Protein AF-A0A7K9SMB0-F1 (afdb_monomer_lite)

Secondary structure (DSSP, 8-state):
------------------------S------SS-TTTTS-HHHHHHHHHHHS-EEHHHHHHHHHHTT--GGGHHHHHHHHHHHEEEETTTTEEEE-GGGGGG--TT-TT--HHHHHHHHHHHHHHHHHHHHTTS----------------

Sequence (150 aa):
VKRAPETILDFVPIRKKATPMNLERMTRKPKEQNTVYGRSYRDRVIHLLALRSYKKPELLARLYKDGIPEKDKNTLGTILQQVAKLNPKDNSYLLKDCLYKEIQKDWPGYSEVDKQSLELILSRKLESSQNATSSSNAQPPVTLNKGAPS

InterPro domains:
  IPR019464 RNA polymerase II elongation factor ELL, N-terminal [PF10390] (2-126)
  IPR031176 ELL/occludin family [PTHR23288] (6-140)
  IPR036390 Winged helix DNA-binding domain superfamily [SSF46785] (36-126)
  IPR042065 E3 ubiquitin-protein ligase ELL-like [G3DSA:1.10.10.2670] (30-132)

Radius of gyration: 32.6 Å; chains: 1; bounding box: 33×91×118 Å

pLDDT: mean 74.24, std 20.51, range [37.94, 96.25]

Foldseek 3Di:
DDDDDDDDDDDDDDDDDDDDDDPVDDPPPVPPDQPVVPDDPLLNLLQVLLLHWDALVRSVVVVVVSVDDPVCSVVVVVSLVVAFDQDPVPRTTHGDLVCLVVDDLVPPPDDPVSSVSSVVSSVVSVVVVVCPVPDDDPDPDPPDDDDDDD

Structure (mmCIF, N/CA/C/O backbone):
data_AF-A0A7K9SMB0-F1
#
_entry.id   AF-A0A7K9SMB0-F1
#
loop_
_atom_site.group_PDB
_atom_site.id
_atom_site.type_symbol
_atom_site.label_atom_id
_atom_site.label_alt_id
_atom_site.label_comp_id
_atom_site.label_asym_id
_atom_site.label_entity_id
_atom_site.label_seq_id
_atom_site.pdbx_PDB_ins_code
_atom_site.Cartn_x
_atom_site.Cartn_y
_atom_site.Cartn_z
_atom_site.occupancy
_atom_site.B_iso_or_equiv
_atom_site.auth_seq_id
_atom_site.auth_comp_id
_atom_site.auth_asym_id
_atom_site.auth_atom_id
_atom_site.pdbx_PDB_model_num
ATOM 1 N N . VAL A 1 1 ? -10.966 -64.526 -51.486 1.00 45.25 1 VAL A N 1
ATOM 2 C CA . VAL A 1 1 ? -10.778 -65.738 -50.651 1.00 45.25 1 VAL A CA 1
ATOM 3 C C . VAL A 1 1 ? -9.301 -66.102 -50.620 1.00 45.25 1 VAL A C 1
ATOM 5 O O . VAL A 1 1 ? -8.851 -66.683 -51.593 1.00 45.25 1 VAL A O 1
ATOM 8 N N . LYS A 1 2 ? -8.559 -65.744 -49.560 1.00 46.28 2 LYS A N 1
ATOM 9 C CA . LYS A 1 2 ? -7.320 -66.416 -49.112 1.00 46.28 2 LYS A CA 1
ATOM 10 C C . LYS A 1 2 ? -7.163 -66.173 -47.602 1.00 46.28 2 LYS A C 1
ATOM 12 O O . LYS A 1 2 ? -7.240 -65.030 -47.165 1.00 46.28 2 LYS A O 1
ATOM 17 N N . ARG A 1 3 ? -7.065 -67.265 -46.836 1.00 44.00 3 ARG A N 1
ATOM 18 C CA . ARG A 1 3 ? -6.843 -67.331 -45.379 1.00 44.00 3 ARG A CA 1
ATOM 19 C C . ARG A 1 3 ? -5.334 -67.424 -45.072 1.00 44.00 3 ARG A C 1
ATOM 21 O O . ARG A 1 3 ? -4.565 -67.759 -45.968 1.00 44.00 3 ARG A O 1
ATOM 28 N N . ALA A 1 4 ? -4.991 -67.089 -43.823 1.00 53.62 4 ALA A N 1
ATOM 29 C CA . ALA A 1 4 ? -3.670 -66.949 -43.183 1.00 53.62 4 ALA A CA 1
ATOM 30 C C . ALA A 1 4 ? -2.865 -68.265 -43.009 1.00 53.62 4 ALA A C 1
ATOM 32 O O . ALA A 1 4 ? -3.312 -69.305 -43.495 1.00 53.62 4 ALA A O 1
ATOM 33 N N . PRO A 1 5 ? -1.670 -68.212 -42.375 1.00 53.12 5 PRO A N 1
ATOM 34 C CA . PRO A 1 5 ? -1.547 -68.525 -40.928 1.00 53.12 5 PRO A CA 1
ATOM 35 C C . PRO A 1 5 ? -0.659 -67.511 -40.159 1.00 53.12 5 PRO A C 1
ATOM 37 O O . PRO A 1 5 ? 0.285 -66.961 -40.713 1.00 53.12 5 PRO A O 1
ATOM 40 N N . GLU A 1 6 ? -1.058 -67.025 -38.979 1.00 44.78 6 GLU A N 1
ATOM 41 C CA . GLU A 1 6 ? -0.858 -67.589 -37.621 1.00 44.78 6 GLU A CA 1
ATOM 42 C C . GLU A 1 6 ? 0.576 -67.505 -37.074 1.00 44.78 6 GLU A C 1
ATOM 44 O O . GLU A 1 6 ? 1.423 -68.331 -37.388 1.00 44.78 6 GLU A O 1
ATOM 49 N N . THR A 1 7 ? 0.780 -66.577 -36.134 1.00 37.94 7 THR A N 1
ATOM 50 C CA . THR A 1 7 ? 1.610 -66.780 -34.936 1.00 37.94 7 THR A CA 1
ATOM 51 C C . THR A 1 7 ? 0.998 -65.972 -33.787 1.00 37.94 7 THR A C 1
ATOM 53 O O . THR A 1 7 ? 1.250 -64.781 -33.623 1.00 37.94 7 THR A O 1
ATOM 56 N N . ILE A 1 8 ? 0.127 -66.616 -33.008 1.00 53.59 8 ILE A N 1
ATOM 57 C CA . ILE A 1 8 ? -0.409 -66.088 -31.747 1.00 53.59 8 ILE A CA 1
ATOM 58 C C . ILE A 1 8 ? 0.232 -66.920 -30.643 1.00 53.59 8 ILE A C 1
ATOM 60 O O . ILE A 1 8 ? -0.021 -68.119 -30.552 1.00 53.59 8 ILE A O 1
ATOM 64 N N . LEU A 1 9 ? 1.083 -66.296 -29.829 1.00 39.59 9 LEU A N 1
ATOM 65 C CA . LEU A 1 9 ? 1.517 -66.888 -28.572 1.00 39.59 9 LEU A CA 1
ATOM 66 C C . LEU A 1 9 ? 0.528 -66.450 -27.486 1.00 39.59 9 LEU A C 1
ATOM 68 O O . LEU A 1 9 ? 0.437 -65.273 -27.139 1.00 39.59 9 LEU A O 1
ATOM 72 N N . ASP A 1 10 ? -0.242 -67.428 -27.030 1.00 50.84 10 ASP A N 1
ATOM 73 C CA . ASP A 1 10 ? -1.148 -67.406 -25.888 1.00 50.84 10 ASP A CA 1
ATOM 74 C C . ASP A 1 10 ? -0.370 -67.247 -24.574 1.00 50.84 10 ASP A C 1
ATOM 76 O O . ASP A 1 10 ? 0.665 -67.883 -24.426 1.00 50.84 10 ASP A O 1
ATOM 80 N N . PHE A 1 11 ? -0.860 -66.414 -23.649 1.00 48.12 11 PHE A N 1
ATOM 81 C CA . PHE A 1 11 ? -0.840 -66.649 -22.196 1.00 48.12 11 PHE A CA 1
ATOM 82 C C . PHE A 1 11 ? -1.701 -65.566 -21.518 1.00 48.12 11 PHE A C 1
ATOM 84 O O . PHE A 1 11 ? -1.347 -64.388 -21.484 1.00 48.12 11 PHE A O 1
ATOM 91 N N . VAL A 1 12 ? -2.835 -65.967 -20.942 1.00 50.91 12 VAL A N 1
ATOM 92 C CA . VAL A 1 12 ? -3.661 -65.155 -20.026 1.00 50.91 12 VAL A CA 1
ATOM 93 C C . VAL A 1 12 ? -3.616 -65.818 -18.645 1.00 50.91 12 VAL A C 1
ATOM 95 O O . VAL A 1 12 ? -3.645 -67.045 -18.563 1.00 50.91 12 VAL A O 1
ATOM 98 N N . PRO A 1 13 ? -3.593 -65.052 -17.537 1.00 49.75 13 PRO A N 1
ATOM 99 C CA . PRO A 1 13 ? -4.739 -65.188 -16.643 1.00 49.75 13 PRO A CA 1
ATOM 100 C C . PRO A 1 13 ? -5.233 -63.879 -16.008 1.00 49.75 13 PRO A C 1
ATOM 102 O O . PRO A 1 13 ? -4.519 -62.932 -15.698 1.00 49.75 13 PRO A O 1
ATOM 105 N N . ILE A 1 14 ? -6.539 -63.911 -15.795 1.00 50.31 14 ILE A N 1
ATOM 106 C CA . ILE A 1 14 ? -7.465 -62.935 -15.230 1.00 50.31 14 ILE A CA 1
ATOM 107 C C . ILE A 1 14 ? -7.189 -62.637 -13.732 1.00 50.31 14 ILE A C 1
ATOM 109 O O . ILE A 1 14 ? -6.760 -63.522 -12.998 1.00 50.31 14 ILE A O 1
ATOM 113 N N . ARG A 1 15 ? -7.639 -61.444 -13.277 1.00 50.09 15 ARG A N 1
ATOM 114 C CA . ARG A 1 15 ? -8.254 -61.085 -11.958 1.00 50.09 15 ARG A CA 1
ATOM 115 C C . ARG A 1 15 ? -7.481 -60.189 -10.953 1.00 50.09 15 ARG A C 1
ATOM 117 O O . ARG A 1 15 ? -6.607 -60.642 -10.232 1.00 50.09 15 ARG A O 1
ATOM 124 N N . LYS A 1 16 ? -8.063 -58.986 -10.765 1.00 50.94 16 LYS A N 1
ATOM 125 C CA . LYS A 1 16 ? -8.288 -58.196 -9.522 1.00 50.94 16 LYS A CA 1
ATOM 126 C C . LYS A 1 16 ? -7.074 -57.781 -8.665 1.00 50.94 16 LYS A C 1
ATOM 128 O O . LYS A 1 16 ? -6.488 -58.629 -8.006 1.00 50.94 16 LYS A O 1
ATOM 133 N N . LYS A 1 17 ? -6.902 -56.460 -8.463 1.00 50.47 17 LYS A N 1
ATOM 134 C CA . LYS A 1 17 ? -7.058 -55.717 -7.179 1.00 50.47 17 LYS A CA 1
ATOM 135 C C . LYS A 1 17 ? -6.713 -54.221 -7.348 1.00 50.47 17 LYS A C 1
ATOM 137 O O . LYS A 1 17 ? -6.004 -53.843 -8.269 1.00 50.47 17 LYS A O 1
ATOM 142 N N . ALA A 1 18 ? -7.308 -53.396 -6.492 1.00 44.41 18 ALA A N 1
ATOM 143 C CA . ALA A 1 18 ? -7.343 -51.936 -6.513 1.00 44.41 18 ALA A CA 1
ATOM 144 C C . ALA A 1 18 ? -6.043 -51.241 -6.042 1.00 44.41 18 ALA A C 1
ATOM 146 O O . ALA A 1 18 ? -5.449 -51.739 -5.093 1.00 44.41 18 ALA A O 1
ATOM 147 N N . THR A 1 19 ? -5.745 -50.071 -6.655 1.00 48.66 19 THR A N 1
ATOM 148 C CA . THR A 1 19 ? -4.950 -48.883 -6.192 1.00 48.66 19 THR A CA 1
ATOM 149 C C . THR A 1 19 ? -3.488 -49.160 -5.729 1.00 48.66 19 THR A C 1
ATOM 151 O O . THR A 1 19 ? -3.199 -50.282 -5.340 1.00 48.66 19 THR A O 1
ATOM 154 N N . PRO A 1 20 ? -2.525 -48.200 -5.711 1.00 48.91 20 PRO A N 1
ATOM 155 C CA . PRO A 1 20 ? -2.699 -46.751 -5.766 1.00 48.91 20 PRO A CA 1
ATOM 156 C C . PRO A 1 20 ? -1.687 -45.943 -6.608 1.00 48.91 20 PRO A C 1
ATOM 158 O O . PRO A 1 20 ? -0.655 -46.422 -7.048 1.00 48.91 20 PRO A O 1
ATOM 161 N N . MET A 1 21 ? -2.027 -44.664 -6.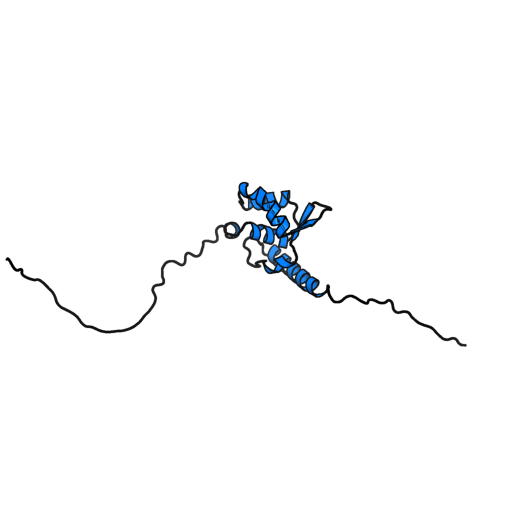782 1.00 55.81 21 MET A N 1
ATOM 162 C CA . MET A 1 21 ? -1.102 -43.528 -6.845 1.00 55.81 21 MET A CA 1
ATOM 163 C C . MET A 1 21 ? 0.101 -43.614 -7.795 1.00 55.81 21 MET A C 1
ATOM 165 O O . MET A 1 21 ? 1.181 -44.073 -7.448 1.00 55.81 21 MET A O 1
ATOM 169 N N . ASN A 1 22 ? -0.030 -42.930 -8.930 1.00 47.81 22 ASN A N 1
ATOM 170 C CA . ASN A 1 22 ? 1.086 -42.129 -9.416 1.00 47.81 22 ASN A CA 1
ATOM 171 C C . ASN A 1 22 ? 0.580 -40.719 -9.757 1.00 47.81 22 ASN A C 1
ATOM 173 O O . ASN A 1 22 ? 0.299 -40.373 -10.902 1.00 47.81 22 ASN A O 1
ATOM 177 N N . LEU A 1 23 ? 0.406 -39.919 -8.698 1.00 52.66 23 LEU A N 1
ATOM 178 C CA . LEU A 1 23 ? 0.255 -38.458 -8.758 1.00 52.66 23 LEU A CA 1
ATOM 179 C C . LEU A 1 23 ? 1.636 -37.776 -8.893 1.00 52.66 23 LEU A C 1
ATOM 181 O O . LEU A 1 23 ? 1.774 -36.570 -8.715 1.00 52.66 23 LEU A O 1
ATOM 185 N N . GLU A 1 24 ? 2.666 -38.540 -9.256 1.00 48.81 24 GLU A N 1
ATOM 186 C CA . GLU A 1 24 ? 4.063 -38.126 -9.349 1.00 48.81 24 GLU A CA 1
ATOM 187 C C . GLU A 1 24 ? 4.337 -37.355 -10.653 1.00 48.81 24 GLU A C 1
ATOM 189 O O . GLU A 1 24 ? 5.255 -37.637 -11.416 1.00 48.81 24 GLU A O 1
ATOM 194 N N . ARG A 1 25 ? 3.532 -36.329 -10.935 1.00 50.75 25 ARG A N 1
ATOM 195 C CA . ARG A 1 25 ? 3.912 -35.280 -11.885 1.00 50.75 25 ARG A CA 1
ATOM 196 C C . ARG A 1 25 ? 4.112 -33.983 -11.138 1.00 50.75 25 ARG A C 1
ATOM 198 O O . ARG A 1 25 ? 3.266 -33.099 -11.114 1.00 50.75 25 ARG A O 1
ATOM 205 N N . MET A 1 26 ? 5.326 -33.916 -10.606 1.00 52.09 26 MET A N 1
ATOM 206 C CA . MET A 1 26 ? 6.083 -32.699 -10.400 1.00 52.09 26 MET A CA 1
ATOM 207 C C . MET A 1 26 ? 5.413 -31.735 -9.424 1.00 52.09 26 MET A C 1
ATOM 209 O O . MET A 1 26 ? 4.768 -30.754 -9.797 1.00 52.09 26 MET A O 1
ATOM 213 N N . THR A 1 27 ? 5.715 -31.964 -8.150 1.00 45.75 27 THR A N 1
ATOM 214 C CA . THR A 1 27 ? 6.038 -30.909 -7.191 1.00 45.75 27 THR A CA 1
ATOM 215 C C . THR A 1 27 ? 7.046 -29.936 -7.816 1.00 45.75 27 THR A C 1
ATOM 217 O O . THR A 1 27 ? 8.221 -29.878 -7.460 1.00 45.75 27 THR A O 1
ATOM 220 N N . ARG A 1 28 ? 6.594 -29.094 -8.750 1.00 47.59 28 ARG A N 1
ATOM 221 C CA . ARG A 1 28 ? 7.233 -27.805 -8.954 1.00 47.59 28 ARG A CA 1
ATOM 222 C C . ARG A 1 28 ? 6.926 -27.049 -7.677 1.00 47.59 28 ARG A C 1
ATOM 224 O O . ARG A 1 28 ? 5.921 -26.350 -7.597 1.00 47.59 28 ARG A O 1
ATOM 231 N N . LYS A 1 29 ? 7.779 -27.222 -6.661 1.00 53.16 29 LYS A N 1
ATOM 232 C CA . LYS A 1 29 ? 8.004 -26.165 -5.683 1.00 53.16 29 LYS A CA 1
ATOM 233 C C . LYS A 1 29 ? 8.106 -24.898 -6.528 1.00 53.16 29 LYS A C 1
ATOM 235 O O . LYS A 1 29 ? 8.995 -24.865 -7.387 1.00 53.16 29 LYS A O 1
ATOM 240 N N . PRO A 1 30 ? 7.175 -23.933 -6.429 1.00 47.81 30 PRO A N 1
ATOM 241 C CA . PRO A 1 30 ? 7.368 -22.676 -7.110 1.00 47.81 30 PRO A CA 1
ATOM 242 C C . PRO A 1 30 ? 8.629 -22.129 -6.473 1.00 47.81 30 PRO A C 1
ATOM 244 O O . PRO A 1 30 ? 8.646 -21.769 -5.299 1.00 47.81 30 PRO A O 1
ATOM 247 N N . LYS A 1 31 ? 9.714 -22.235 -7.232 1.00 47.69 31 LYS A N 1
ATOM 248 C CA . LYS A 1 31 ? 10.993 -21.608 -6.985 1.00 47.69 31 LYS A CA 1
ATOM 249 C C . LYS A 1 31 ? 10.680 -20.234 -6.407 1.00 47.69 31 LYS A C 1
ATOM 251 O O . LYS A 1 31 ? 9.908 -19.505 -7.029 1.00 47.69 31 LYS A O 1
ATOM 256 N N . GLU A 1 32 ? 11.180 -19.956 -5.205 1.00 52.25 32 GLU A N 1
ATOM 257 C CA . GLU A 1 32 ? 11.011 -18.713 -4.443 1.00 52.25 32 GLU A CA 1
ATOM 258 C C . GLU A 1 32 ? 11.591 -17.517 -5.202 1.00 52.25 32 GLU A C 1
ATOM 260 O O . GLU A 1 32 ? 12.599 -16.917 -4.849 1.00 52.25 32 GLU A O 1
ATOM 265 N N . GLN A 1 33 ? 11.003 -17.217 -6.344 1.00 48.12 33 GLN A N 1
ATOM 266 C CA . GLN A 1 33 ? 11.476 -16.239 -7.288 1.00 48.12 33 GLN A CA 1
ATOM 267 C C . GLN A 1 33 ? 10.237 -15.454 -7.663 1.00 48.12 33 GLN A C 1
ATOM 269 O O . GLN A 1 33 ? 9.480 -15.801 -8.566 1.00 48.12 33 GLN A O 1
ATOM 274 N N . ASN A 1 34 ? 10.044 -14.388 -6.886 1.00 52.16 34 ASN A N 1
ATOM 275 C CA . ASN A 1 34 ? 9.076 -13.325 -7.101 1.00 52.16 34 ASN A CA 1
ATOM 276 C C . ASN A 1 34 ? 7.634 -13.568 -6.626 1.00 52.16 34 ASN A C 1
ATOM 278 O O . ASN A 1 34 ? 6.658 -13.227 -7.292 1.00 52.16 34 ASN A O 1
ATOM 282 N N . THR A 1 35 ? 7.483 -14.089 -5.413 1.00 65.69 35 THR A N 1
ATOM 283 C CA . THR A 1 35 ? 6.180 -14.324 -4.767 1.00 65.69 35 THR A CA 1
ATOM 284 C C . THR A 1 35 ? 5.357 -13.046 -4.559 1.00 65.69 35 THR A C 1
ATOM 286 O O . THR A 1 35 ? 4.135 -13.125 -4.608 1.00 65.69 35 THR A O 1
ATOM 289 N N . VAL A 1 36 ? 5.979 -11.864 -4.422 1.00 71.38 36 VAL A N 1
ATOM 290 C CA . VAL A 1 36 ? 5.262 -10.570 -4.408 1.00 71.38 36 VAL A CA 1
ATOM 291 C C . VAL A 1 36 ? 4.646 -10.276 -5.780 1.00 71.38 36 VAL A C 1
ATOM 293 O O . VAL A 1 36 ? 3.522 -9.788 -5.861 1.00 71.38 36 VAL A O 1
ATOM 296 N N . TYR A 1 37 ? 5.336 -10.620 -6.873 1.00 71.56 37 TYR A N 1
ATOM 297 C CA . TYR A 1 37 ? 4.917 -10.265 -8.229 1.00 71.56 37 TYR A CA 1
ATOM 298 C C . TYR A 1 37 ? 3.715 -11.066 -8.739 1.00 71.56 37 TYR A C 1
ATOM 300 O O . TYR A 1 37 ? 2.984 -10.605 -9.613 1.00 71.56 37 TYR A O 1
ATOM 308 N N . GLY A 1 38 ? 3.476 -12.240 -8.157 1.00 75.88 38 GLY A N 1
ATOM 309 C CA . GLY A 1 38 ? 2.261 -13.020 -8.389 1.00 75.88 38 GLY A CA 1
ATOM 310 C C . GLY A 1 38 ? 1.038 -12.516 -7.613 1.00 75.88 38 GLY A C 1
ATOM 311 O O . GLY A 1 38 ? -0.058 -13.032 -7.810 1.00 75.88 38 GLY A O 1
ATOM 312 N N . ARG A 1 39 ? 1.196 -11.535 -6.711 1.00 85.38 39 ARG A N 1
ATOM 313 C CA . ARG A 1 39 ? 0.092 -10.996 -5.903 1.00 85.38 39 ARG A CA 1
ATOM 314 C C . ARG A 1 39 ? -0.620 -9.866 -6.629 1.00 85.38 39 ARG A C 1
ATOM 316 O O . ARG A 1 39 ? 0.017 -9.098 -7.363 1.00 85.38 39 ARG A O 1
ATOM 323 N N . SER A 1 40 ? -1.927 -9.757 -6.380 1.00 89.06 40 SER A N 1
ATOM 324 C CA . SER A 1 40 ? -2.774 -8.724 -6.972 1.00 89.06 40 SER A CA 1
ATOM 325 C C . SER A 1 40 ? -2.263 -7.331 -6.605 1.00 89.06 40 SER A C 1
ATOM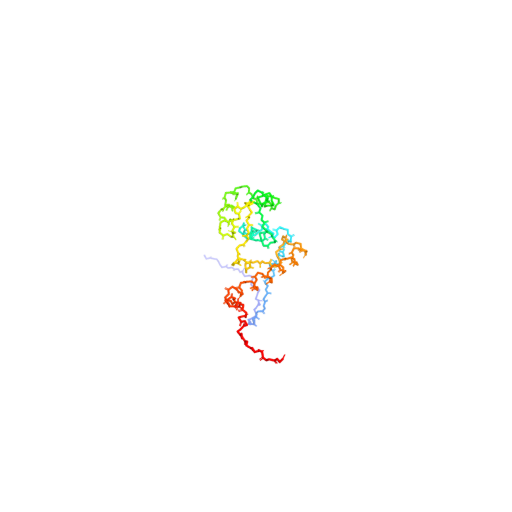 327 O O . SER A 1 40 ? -1.688 -7.124 -5.533 1.00 89.06 40 SER A O 1
ATOM 329 N N . TYR A 1 41 ? -2.474 -6.354 -7.486 1.00 90.25 41 TYR A N 1
ATOM 330 C CA . TYR A 1 41 ? -2.016 -4.989 -7.231 1.00 90.25 41 TYR A CA 1
ATOM 331 C C . TYR A 1 41 ? -2.637 -4.405 -5.951 1.00 90.25 41 TYR A C 1
ATOM 333 O O . TYR A 1 41 ? -1.945 -3.772 -5.152 1.00 90.25 41 TYR A O 1
ATOM 341 N N . ARG A 1 42 ? -3.918 -4.717 -5.708 1.00 93.00 42 ARG A N 1
ATOM 342 C CA . ARG A 1 42 ? -4.644 -4.373 -4.479 1.00 93.00 42 ARG A CA 1
ATOM 343 C C . ARG A 1 42 ? -3.959 -4.945 -3.239 1.00 93.00 42 ARG A C 1
ATOM 345 O O . ARG A 1 42 ? -3.711 -4.188 -2.304 1.00 93.00 42 ARG A O 1
ATOM 352 N N . ASP A 1 43 ? -3.620 -6.234 -3.240 1.00 92.12 43 ASP A N 1
ATOM 353 C CA . ASP A 1 43 ? -2.957 -6.873 -2.097 1.00 92.12 43 ASP A CA 1
ATOM 354 C C . ASP A 1 43 ? -1.630 -6.196 -1.779 1.00 92.12 43 ASP A C 1
ATOM 356 O O . ASP A 1 43 ? -1.366 -5.886 -0.622 1.00 92.12 43 ASP A O 1
ATOM 360 N N . ARG A 1 44 ? -0.808 -5.889 -2.788 1.00 91.94 44 ARG A N 1
ATOM 361 C CA . ARG A 1 44 ? 0.480 -5.221 -2.537 1.00 91.94 44 ARG A CA 1
ATOM 362 C C . ARG A 1 44 ? 0.304 -3.861 -1.875 1.00 91.94 44 ARG A C 1
ATOM 364 O O . ARG A 1 44 ? 1.016 -3.552 -0.926 1.00 91.94 44 ARG A O 1
ATOM 371 N N . VAL A 1 45 ? -0.656 -3.066 -2.349 1.00 93.31 45 VAL A N 1
ATOM 372 C CA . VAL A 1 45 ? -0.971 -1.758 -1.755 1.00 93.31 45 VAL A CA 1
ATOM 373 C C . VAL A 1 45 ? -1.430 -1.918 -0.307 1.00 93.31 45 VAL A C 1
ATOM 375 O O . VAL A 1 45 ? -0.947 -1.195 0.563 1.00 93.31 45 VAL A O 1
ATOM 378 N N . ILE A 1 46 ? -2.317 -2.880 -0.038 1.00 94.88 46 ILE A N 1
ATOM 379 C CA . ILE A 1 46 ? -2.797 -3.182 1.313 1.00 94.88 46 I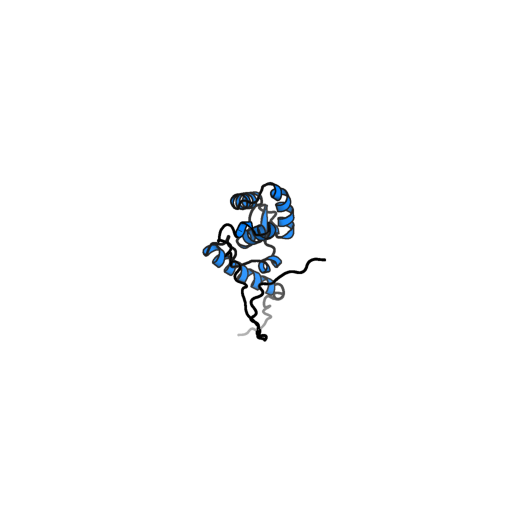LE A CA 1
ATOM 380 C C . ILE A 1 46 ? -1.622 -3.536 2.238 1.00 94.88 46 ILE A C 1
ATOM 382 O O . ILE A 1 46 ? -1.492 -2.939 3.304 1.00 94.88 46 ILE A O 1
ATOM 386 N N . HIS A 1 47 ? -0.733 -4.436 1.810 1.00 93.81 47 HIS A N 1
ATOM 387 C CA . HIS A 1 47 ? 0.396 -4.895 2.623 1.00 93.81 47 HIS A CA 1
ATOM 388 C C . HIS A 1 47 ? 1.433 -3.794 2.879 1.00 93.81 47 HIS A C 1
ATOM 390 O O . HIS A 1 47 ? 2.001 -3.741 3.968 1.00 93.81 47 HIS A O 1
ATOM 396 N N . LEU A 1 48 ? 1.653 -2.880 1.928 1.00 93.50 48 LEU A N 1
ATOM 397 C CA . LEU A 1 48 ? 2.511 -1.710 2.148 1.00 93.50 48 LEU A CA 1
ATOM 398 C C . LEU A 1 48 ? 1.892 -0.750 3.173 1.00 93.50 48 LEU A C 1
ATOM 400 O O . LEU A 1 48 ? 2.561 -0.332 4.117 1.00 93.50 48 LEU A O 1
ATOM 404 N N . LEU A 1 49 ? 0.603 -0.435 3.023 1.00 95.19 49 LEU A N 1
ATOM 405 C CA . LEU A 1 49 ? -0.109 0.478 3.922 1.00 95.19 49 LEU A CA 1
ATOM 406 C C . LEU A 1 49 ? -0.348 -0.097 5.326 1.00 95.19 49 LEU A C 1
ATOM 408 O O . LEU A 1 49 ? -0.632 0.657 6.257 1.00 95.19 49 LEU A O 1
ATOM 412 N N . ALA A 1 50 ? -0.247 -1.416 5.486 1.00 94.31 50 ALA A N 1
ATOM 413 C CA . ALA A 1 50 ? -0.392 -2.081 6.775 1.00 94.31 50 ALA A CA 1
ATOM 414 C C . ALA A 1 50 ? 0.730 -1.716 7.754 1.00 94.31 50 ALA A C 1
ATOM 416 O O . ALA A 1 50 ? 0.475 -1.612 8.951 1.00 94.31 50 ALA A O 1
ATOM 417 N N . LEU A 1 51 ? 1.944 -1.495 7.239 1.00 93.12 51 LEU A N 1
ATOM 418 C CA . LEU A 1 51 ? 3.119 -1.154 8.043 1.00 93.12 51 LEU A CA 1
ATOM 419 C C . LEU A 1 51 ? 3.129 0.325 8.443 1.00 93.12 51 LEU A C 1
ATOM 421 O O . LEU A 1 51 ? 3.475 0.666 9.571 1.00 93.12 51 LEU A O 1
ATOM 425 N N . ARG A 1 52 ? 2.767 1.217 7.513 1.00 91.88 52 ARG A N 1
ATOM 426 C CA . ARG A 1 52 ? 2.695 2.664 7.757 1.00 91.88 52 ARG A CA 1
ATOM 427 C C . ARG A 1 52 ? 1.810 3.372 6.742 1.00 91.88 52 ARG A C 1
ATOM 429 O O . ARG A 1 52 ? 1.523 2.847 5.669 1.00 91.88 52 ARG A O 1
ATOM 436 N N . SER A 1 53 ? 1.457 4.618 7.045 1.00 93.75 53 SER A N 1
ATOM 437 C CA . SER A 1 53 ? 0.892 5.510 6.042 1.00 93.75 53 SER A CA 1
ATOM 438 C C . SER A 1 53 ? 1.939 5.893 4.992 1.00 93.75 53 SER A C 1
ATOM 440 O O . SER A 1 53 ? 3.111 6.108 5.303 1.00 93.75 53 SER A O 1
ATOM 442 N N . TYR A 1 54 ? 1.509 5.992 3.736 1.00 95.12 54 TYR A N 1
ATOM 443 C CA . TYR A 1 54 ? 2.370 6.375 2.615 1.00 95.12 54 TYR A CA 1
ATOM 444 C C . TYR A 1 54 ? 1.752 7.510 1.810 1.00 95.12 54 TYR A C 1
ATOM 446 O O . TYR A 1 54 ? 0.539 7.544 1.605 1.00 95.12 54 TYR A O 1
ATOM 454 N N . LYS A 1 55 ? 2.581 8.416 1.283 1.00 95.44 55 LYS A N 1
ATOM 455 C CA . LYS A 1 55 ? 2.144 9.379 0.264 1.00 95.44 55 LYS A CA 1
ATOM 456 C C . LYS A 1 55 ? 2.021 8.685 -1.090 1.00 95.44 55 LYS A C 1
ATOM 458 O O . LYS A 1 55 ? 2.771 7.760 -1.395 1.00 95.44 55 LYS A O 1
ATOM 463 N N . LYS A 1 56 ? 1.113 9.165 -1.944 1.00 92.94 56 LYS A N 1
ATOM 464 C CA . LYS A 1 56 ? 0.925 8.626 -3.305 1.00 92.94 56 LYS A CA 1
ATOM 465 C C . LYS A 1 56 ? 2.231 8.514 -4.121 1.00 92.94 56 LYS A C 1
ATOM 467 O O . LYS A 1 56 ? 2.455 7.433 -4.661 1.00 92.94 56 LYS A O 1
ATOM 472 N N . PRO A 1 57 ? 3.090 9.552 -4.227 1.00 93.00 57 PRO A N 1
ATOM 473 C CA . PRO A 1 57 ? 4.335 9.444 -4.996 1.00 93.00 57 PRO A CA 1
ATOM 474 C C . PRO A 1 57 ? 5.332 8.447 -4.389 1.00 93.00 57 PRO A C 1
ATOM 476 O O . PRO A 1 57 ? 5.956 7.690 -5.127 1.00 93.00 57 PRO A O 1
ATOM 479 N N . GLU A 1 58 ? 5.444 8.390 -3.059 1.00 93.62 58 GLU A N 1
ATOM 480 C CA . GLU A 1 58 ? 6.335 7.442 -2.375 1.00 93.62 58 GLU A CA 1
ATOM 481 C C . GLU A 1 58 ? 5.880 5.995 -2.571 1.00 93.62 58 GLU A C 1
ATOM 483 O O . GLU A 1 58 ? 6.685 5.108 -2.861 1.00 93.62 58 GLU A O 1
ATOM 488 N N . LEU A 1 59 ? 4.570 5.764 -2.461 1.00 93.06 59 LEU A N 1
ATOM 489 C CA . LEU A 1 59 ? 3.970 4.458 -2.686 1.00 93.06 59 LEU A CA 1
ATOM 490 C C . LEU A 1 59 ? 4.179 4.001 -4.133 1.00 93.06 59 LEU A C 1
ATOM 492 O O . LEU A 1 59 ? 4.559 2.857 -4.367 1.00 93.06 59 LEU A O 1
ATOM 496 N N . LEU A 1 60 ? 3.983 4.904 -5.097 1.00 91.44 60 LEU A N 1
ATOM 497 C CA . LEU A 1 60 ? 4.207 4.628 -6.514 1.00 91.44 60 LEU A CA 1
ATOM 498 C C . LEU A 1 60 ? 5.669 4.243 -6.784 1.00 91.44 60 LEU A C 1
ATOM 500 O O . LEU A 1 60 ? 5.922 3.228 -7.427 1.00 91.44 60 LEU A O 1
ATOM 504 N N . ALA A 1 61 ? 6.624 5.005 -6.242 1.00 91.44 61 ALA A N 1
ATOM 505 C CA . ALA A 1 61 ? 8.046 4.710 -6.383 1.00 91.44 61 ALA A CA 1
ATOM 506 C C . ALA A 1 61 ? 8.403 3.327 -5.816 1.00 91.44 61 ALA A C 1
ATOM 508 O O . ALA A 1 61 ? 9.170 2.587 -6.431 1.00 91.44 61 ALA A O 1
ATOM 509 N N . ARG A 1 62 ? 7.820 2.940 -4.672 1.00 90.25 62 ARG A N 1
ATOM 510 C CA . ARG A 1 62 ? 8.040 1.608 -4.092 1.00 90.25 62 ARG A CA 1
ATOM 511 C C . ARG A 1 62 ? 7.467 0.501 -4.974 1.00 90.25 62 ARG A C 1
ATOM 513 O O . ARG A 1 62 ? 8.176 -0.453 -5.271 1.00 90.25 62 ARG A O 1
ATOM 520 N N . LEU A 1 63 ? 6.236 0.673 -5.451 1.00 89.44 63 LEU A N 1
ATOM 521 C CA . LEU A 1 63 ? 5.567 -0.287 -6.329 1.00 89.44 63 LEU A CA 1
ATOM 522 C C . LEU A 1 63 ? 6.326 -0.485 -7.652 1.00 89.44 63 LEU A C 1
ATOM 524 O O . LEU A 1 63 ? 6.415 -1.611 -8.131 1.00 89.44 63 LEU A O 1
ATOM 528 N N . TYR A 1 64 ? 6.924 0.571 -8.211 1.00 87.88 64 TYR A N 1
ATOM 529 C CA . TYR A 1 64 ? 7.783 0.468 -9.396 1.00 87.88 64 TYR A CA 1
ATOM 530 C C . TYR A 1 64 ? 9.090 -0.280 -9.137 1.00 87.88 64 TYR A C 1
ATOM 532 O O . TYR A 1 64 ? 9.525 -1.051 -9.989 1.00 87.88 64 TYR A O 1
ATOM 540 N N . LYS A 1 65 ? 9.694 -0.120 -7.954 1.00 87.06 65 LYS A N 1
ATOM 541 C CA . LYS A 1 65 ? 10.854 -0.933 -7.552 1.00 87.06 65 LYS A CA 1
ATOM 542 C C . LYS A 1 65 ? 10.487 -2.408 -7.369 1.00 87.06 65 LYS A C 1
ATOM 544 O O . LYS A 1 65 ? 11.295 -3.272 -7.686 1.00 87.06 65 LYS A O 1
ATOM 549 N N . ASP A 1 66 ? 9.256 -2.681 -6.942 1.00 80.50 66 ASP A N 1
ATOM 550 C CA . ASP A 1 66 ? 8.656 -4.022 -6.898 1.00 80.50 66 ASP A CA 1
ATOM 551 C C . ASP A 1 66 ? 8.083 -4.462 -8.264 1.00 80.50 66 ASP A C 1
ATOM 553 O O . ASP A 1 66 ? 7.262 -5.380 -8.333 1.00 80.50 66 ASP A O 1
ATOM 557 N N . GLY A 1 67 ? 8.482 -3.780 -9.346 1.00 80.69 67 GLY A N 1
ATOM 558 C CA . GLY A 1 67 ? 8.213 -4.102 -10.746 1.00 80.69 67 GLY A CA 1
ATOM 559 C C . GLY A 1 67 ? 6.737 -4.167 -11.136 1.00 80.69 67 GLY A C 1
ATOM 560 O O . GLY A 1 67 ? 6.354 -4.915 -12.038 1.00 80.69 67 GLY A O 1
ATOM 561 N N . ILE A 1 68 ? 5.901 -3.362 -10.478 1.00 81.50 68 ILE A N 1
ATOM 562 C CA . ILE A 1 68 ? 4.574 -3.025 -10.991 1.00 81.50 68 ILE A CA 1
ATOM 563 C C . ILE A 1 68 ? 4.725 -2.190 -12.269 1.00 81.50 68 ILE A C 1
ATOM 565 O O . ILE A 1 68 ? 5.490 -1.224 -12.276 1.00 81.50 68 ILE A O 1
ATOM 569 N N . PRO A 1 69 ? 3.994 -2.511 -13.347 1.00 78.88 69 PRO A N 1
ATOM 570 C CA . PRO A 1 69 ? 4.086 -1.757 -14.587 1.00 78.88 69 PRO A CA 1
ATOM 571 C C . PRO A 1 69 ? 3.356 -0.406 -14.489 1.00 78.88 69 PRO A C 1
ATOM 573 O O . PRO A 1 69 ? 2.303 -0.280 -13.866 1.00 78.88 69 PRO A O 1
ATOM 576 N N . GLU A 1 70 ? 3.882 0.611 -15.178 1.00 81.19 70 GLU A N 1
ATOM 577 C CA . GLU A 1 70 ? 3.344 1.984 -15.169 1.00 81.19 70 GLU A CA 1
ATOM 578 C C . GLU A 1 70 ? 1.876 2.093 -15.608 1.00 81.19 70 GLU A C 1
ATOM 580 O O . GLU A 1 70 ? 1.145 2.958 -15.123 1.00 81.19 70 GLU A O 1
ATOM 585 N N . LYS A 1 71 ? 1.399 1.170 -16.450 1.00 82.75 71 LYS A N 1
ATOM 586 C CA . LYS A 1 71 ? -0.010 1.108 -16.874 1.00 82.75 71 LYS A CA 1
ATOM 587 C C . LYS A 1 71 ? -0.996 1.070 -15.698 1.00 82.75 71 LYS A C 1
ATOM 589 O O . LYS A 1 71 ? -2.084 1.634 -15.791 1.00 82.75 71 LYS A O 1
ATOM 594 N N . ASP A 1 72 ? -0.591 0.486 -14.571 1.00 82.12 72 ASP A N 1
ATOM 595 C CA . ASP A 1 72 ? -1.444 0.341 -13.393 1.00 82.12 72 ASP A CA 1
ATOM 596 C C . ASP A 1 72 ? -1.447 1.599 -12.500 1.00 82.12 72 ASP A C 1
ATOM 598 O O . ASP A 1 72 ? -2.259 1.695 -11.578 1.00 82.12 72 ASP A O 1
ATOM 602 N N . LYS A 1 73 ? -0.647 2.635 -12.811 1.00 84.50 73 LYS A N 1
ATOM 603 C CA . LYS A 1 73 ? -0.608 3.918 -12.076 1.00 84.50 73 LYS A CA 1
ATOM 604 C C . LYS A 1 73 ? -1.982 4.576 -11.948 1.00 84.50 73 LYS A C 1
ATOM 606 O O . LYS A 1 73 ? -2.309 5.131 -10.898 1.00 84.50 73 LYS A O 1
ATOM 611 N N . ASN A 1 74 ? -2.794 4.513 -13.003 1.00 85.38 74 ASN A N 1
ATOM 612 C CA . ASN A 1 74 ? -4.140 5.092 -12.997 1.00 85.38 74 ASN A CA 1
ATOM 613 C C . ASN A 1 74 ? -5.079 4.329 -12.052 1.00 85.38 74 ASN A C 1
ATOM 615 O O . ASN A 1 74 ? -5.925 4.934 -11.396 1.00 85.38 74 ASN A O 1
ATOM 619 N N . THR A 1 75 ? -4.872 3.018 -11.903 1.00 90.00 75 THR A N 1
ATOM 620 C CA . THR A 1 75 ? -5.667 2.178 -10.997 1.00 90.00 75 THR A CA 1
ATOM 621 C C . THR A 1 75 ? -5.302 2.387 -9.527 1.00 90.00 75 THR A C 1
ATOM 623 O O . THR A 1 75 ? -6.166 2.234 -8.663 1.00 90.00 75 THR A O 1
ATOM 626 N N . LEU A 1 76 ? -4.071 2.831 -9.225 1.00 92.06 76 LEU A N 1
ATOM 627 C CA . LEU A 1 76 ? -3.623 3.096 -7.852 1.00 92.06 76 LEU A CA 1
ATOM 628 C C . LEU A 1 76 ? -4.539 4.086 -7.130 1.00 92.06 76 LEU A C 1
ATOM 630 O O . LEU A 1 76 ? -4.854 3.896 -5.961 1.00 92.06 76 LEU A O 1
ATOM 634 N N . GLY A 1 77 ? -4.979 5.139 -7.825 1.00 92.06 77 GLY A N 1
ATOM 635 C CA . GLY A 1 77 ? -5.885 6.135 -7.251 1.00 92.06 77 GLY A CA 1
ATOM 636 C C . GLY A 1 77 ? -7.222 5.528 -6.823 1.00 92.06 77 GLY A C 1
ATOM 637 O O . GLY A 1 77 ? -7.702 5.816 -5.728 1.00 92.06 77 GLY A O 1
ATOM 638 N N . THR A 1 78 ? -7.797 4.660 -7.654 1.00 93.88 78 THR A N 1
ATOM 639 C CA . THR A 1 78 ? -9.050 3.950 -7.360 1.00 93.88 78 THR A CA 1
ATOM 640 C C . THR A 1 78 ? -8.870 2.961 -6.212 1.00 93.88 78 THR A C 1
ATOM 642 O O . THR A 1 78 ? -9.671 2.946 -5.279 1.00 93.88 78 THR A O 1
ATOM 645 N N . ILE A 1 79 ? -7.778 2.192 -6.227 1.00 94.50 79 ILE A N 1
ATOM 646 C CA . ILE A 1 79 ? -7.456 1.240 -5.160 1.00 94.50 79 ILE A CA 1
ATOM 647 C C . ILE A 1 79 ? -7.293 1.977 -3.833 1.00 94.50 79 ILE A C 1
ATOM 649 O O . ILE A 1 79 ? -7.903 1.578 -2.849 1.00 94.50 79 ILE A O 1
ATOM 653 N N . LEU A 1 80 ? -6.545 3.083 -3.798 1.00 94.81 80 LEU A N 1
ATOM 654 C CA . LEU A 1 80 ? -6.337 3.873 -2.584 1.00 94.81 80 LEU A CA 1
ATOM 655 C C . LEU A 1 80 ? -7.642 4.414 -1.994 1.00 94.81 80 LEU A C 1
ATOM 657 O O . LEU A 1 80 ? -7.798 4.393 -0.780 1.00 94.81 80 LEU A O 1
ATOM 661 N N . GLN A 1 81 ? -8.604 4.833 -2.817 1.00 93.81 81 GLN A N 1
ATOM 662 C CA . GLN A 1 81 ? -9.927 5.241 -2.322 1.00 93.81 81 GLN A CA 1
ATOM 663 C C . GLN A 1 81 ? -10.694 4.074 -1.681 1.00 93.81 81 GLN A C 1
ATOM 665 O O . GLN A 1 81 ? -11.391 4.234 -0.672 1.00 93.81 81 GLN A O 1
ATOM 670 N N . GLN A 1 82 ? -10.548 2.871 -2.238 1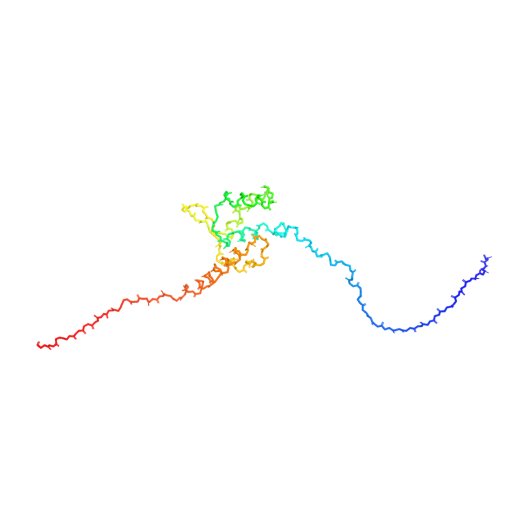.00 94.44 82 GLN A N 1
ATOM 671 C CA . GLN A 1 82 ? -11.192 1.671 -1.715 1.00 94.44 82 GLN A CA 1
ATOM 672 C C . GLN A 1 82 ? -10.511 1.155 -0.449 1.00 94.44 82 GLN A C 1
ATOM 674 O O . GLN A 1 82 ? -11.215 0.780 0.490 1.00 94.44 82 GLN A O 1
ATOM 679 N N . VAL A 1 83 ? -9.176 1.177 -0.389 1.00 95.62 83 VAL A N 1
ATOM 680 C CA . VAL A 1 83 ? -8.414 0.512 0.676 1.00 95.62 83 VAL A CA 1
ATOM 681 C C . VAL A 1 83 ? -7.884 1.433 1.767 1.00 95.62 83 VAL A C 1
ATOM 683 O O . VAL A 1 83 ? -7.578 0.979 2.867 1.00 95.62 83 VAL A O 1
ATOM 686 N N . ALA A 1 84 ? -7.812 2.733 1.512 1.00 95.81 84 ALA A N 1
ATOM 687 C CA . ALA A 1 84 ? -7.184 3.680 2.416 1.00 95.81 84 ALA A CA 1
ATOM 688 C C . ALA A 1 84 ? -8.074 4.892 2.711 1.00 95.81 84 ALA A C 1
ATOM 690 O O . ALA A 1 84 ? -9.018 5.209 1.989 1.00 95.81 84 ALA A O 1
ATOM 691 N N . LYS A 1 85 ? -7.768 5.566 3.816 1.00 95.06 85 LYS A N 1
ATOM 692 C CA . LYS A 1 85 ? -8.279 6.885 4.186 1.00 95.06 85 LYS A CA 1
ATOM 693 C C . LYS A 1 85 ? -7.201 7.907 3.819 1.00 95.06 85 LYS A C 1
ATOM 695 O O . LYS A 1 85 ? -6.052 7.753 4.235 1.00 95.06 85 LYS A O 1
ATOM 700 N N . LEU A 1 86 ? -7.555 8.923 3.035 1.00 95.19 86 LEU A N 1
ATOM 701 C CA . LEU A 1 86 ? -6.658 10.035 2.721 1.00 95.19 86 LEU A CA 1
ATOM 702 C C . LEU A 1 86 ? -6.607 10.998 3.911 1.00 95.19 86 LEU A C 1
ATOM 704 O O . LEU A 1 86 ? -7.644 11.465 4.375 1.00 95.19 86 LEU A O 1
ATOM 708 N N . ASN A 1 87 ? -5.406 11.316 4.381 1.00 94.12 87 ASN A N 1
ATOM 709 C CA . ASN A 1 87 ? -5.180 12.361 5.365 1.00 94.12 87 ASN A CA 1
ATOM 710 C C . ASN A 1 87 ? -5.018 13.710 4.642 1.00 94.12 87 ASN A C 1
ATOM 712 O O . ASN A 1 87 ? -4.011 13.902 3.956 1.00 94.12 87 ASN A O 1
ATOM 716 N N . PRO A 1 88 ? -5.959 14.660 4.787 1.00 91.75 88 PRO A N 1
ATOM 717 C CA . PRO A 1 88 ? -5.902 15.936 4.076 1.00 91.75 88 PRO A CA 1
ATOM 718 C C . PRO A 1 88 ? -4.771 16.853 4.562 1.00 91.75 88 PRO A C 1
ATOM 720 O O . PRO A 1 88 ? -4.439 17.803 3.866 1.00 91.75 88 PRO A O 1
ATOM 723 N N . LYS A 1 89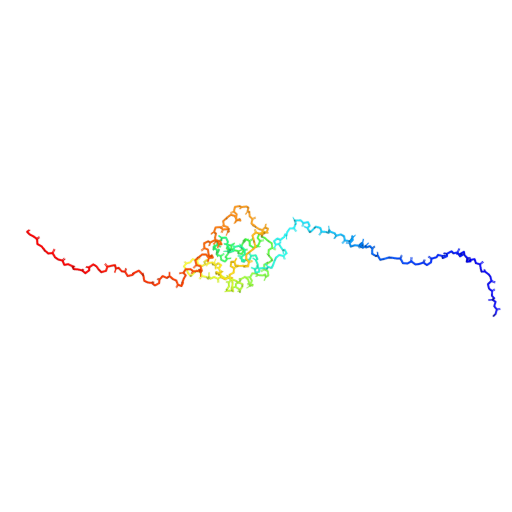 ? -4.169 16.582 5.731 1.00 92.62 89 LYS A N 1
ATOM 724 C CA . LYS A 1 89 ? -3.098 17.423 6.290 1.00 92.62 89 LYS A CA 1
ATOM 725 C C . LYS A 1 89 ? -1.760 17.261 5.570 1.00 92.62 89 LYS A C 1
ATOM 727 O O . LYS A 1 89 ? -1.002 18.214 5.479 1.00 92.62 89 LYS A O 1
ATOM 732 N N . ASP A 1 90 ? -1.461 16.048 5.115 1.00 92.38 90 ASP A N 1
ATOM 733 C CA . ASP A 1 90 ? -0.142 15.684 4.569 1.00 92.38 90 ASP A CA 1
ATOM 734 C C . ASP A 1 90 ? -0.246 14.806 3.301 1.00 92.38 90 ASP A C 1
ATOM 736 O O . ASP A 1 90 ? 0.746 14.324 2.760 1.00 92.38 90 ASP A O 1
ATOM 740 N N . ASN A 1 91 ? -1.468 14.576 2.809 1.00 93.38 91 ASN A N 1
ATOM 741 C CA . ASN A 1 91 ? -1.768 13.738 1.643 1.00 93.38 91 ASN A CA 1
ATOM 742 C C . ASN A 1 91 ? -1.252 12.290 1.760 1.00 93.38 91 ASN A C 1
ATOM 744 O O . ASN A 1 91 ? -0.989 11.620 0.754 1.00 93.38 91 ASN A O 1
ATOM 748 N N . SER A 1 92 ? -1.127 11.796 2.990 1.00 95.56 92 SER A N 1
ATOM 749 C CA . SER A 1 92 ? -0.772 10.413 3.286 1.00 95.56 92 SER A CA 1
ATOM 750 C C . SER A 1 92 ? -2.010 9.518 3.306 1.00 95.56 92 SER A C 1
ATOM 752 O O . SER A 1 92 ? -3.097 9.921 3.714 1.00 95.56 92 SER A O 1
ATOM 754 N N . TYR A 1 93 ? -1.856 8.287 2.838 1.00 96.25 93 TYR A N 1
ATOM 755 C CA . TYR A 1 93 ? -2.904 7.276 2.798 1.00 96.25 93 TYR A CA 1
ATOM 756 C C . TYR A 1 93 ? -2.685 6.309 3.952 1.00 96.25 93 TYR A C 1
ATOM 758 O O . TYR A 1 93 ? -1.588 5.780 4.108 1.00 96.25 93 TYR A O 1
ATOM 766 N N . LEU A 1 94 ? -3.719 6.087 4.757 1.00 94.44 94 LEU A N 1
ATOM 767 C CA . LEU A 1 94 ? -3.708 5.155 5.883 1.00 94.44 94 LEU A CA 1
ATOM 768 C C . LEU A 1 94 ? -4.644 3.981 5.596 1.00 94.44 94 LEU A C 1
ATOM 770 O O . LEU A 1 94 ? -5.773 4.207 5.164 1.00 94.44 94 LEU A O 1
ATOM 774 N N . LEU A 1 95 ? -4.214 2.745 5.857 1.00 95.38 95 LEU A N 1
ATOM 775 C CA . LEU A 1 95 ? -5.048 1.563 5.628 1.00 95.38 95 LEU A CA 1
ATOM 776 C C . LEU A 1 95 ? -6.359 1.628 6.435 1.00 95.38 95 LEU A C 1
ATOM 778 O O . LEU A 1 95 ? -6.372 2.027 7.601 1.00 95.38 95 LEU A O 1
ATOM 782 N N . LYS A 1 96 ? -7.478 1.239 5.813 1.00 94.00 96 LYS A N 1
ATOM 783 C CA . LYS A 1 96 ? -8.770 1.124 6.505 1.00 94.00 96 LYS A CA 1
ATOM 784 C C . LYS A 1 96 ? -8.744 -0.018 7.516 1.00 94.00 96 LYS A C 1
ATOM 786 O O . LYS A 1 96 ? -8.262 -1.107 7.219 1.00 94.00 96 LYS A O 1
ATOM 791 N N . ASP A 1 97 ? -9.377 0.206 8.665 1.00 91.00 97 ASP A N 1
ATOM 792 C CA . ASP A 1 97 ? -9.359 -0.740 9.781 1.00 91.00 97 ASP A CA 1
ATOM 793 C C . ASP A 1 97 ? -9.938 -2.121 9.398 1.00 91.00 97 ASP A C 1
ATOM 795 O O . ASP A 1 97 ? -9.391 -3.164 9.746 1.00 91.00 97 ASP A O 1
ATOM 799 N N . CYS A 1 98 ? -10.977 -2.140 8.555 1.00 90.69 98 CYS A N 1
ATOM 800 C CA . CYS A 1 98 ? -11.601 -3.369 8.060 1.00 90.69 98 CYS A CA 1
ATOM 801 C C . CYS A 1 98 ? -10.690 -4.249 7.193 1.00 90.69 98 CYS A C 1
ATOM 803 O O . CYS A 1 98 ? -11.065 -5.388 6.935 1.00 90.69 98 CYS A O 1
ATOM 805 N N . LEU A 1 99 ? -9.556 -3.737 6.709 1.00 93.12 99 LEU A N 1
ATOM 806 C CA . LEU A 1 99 ? -8.644 -4.460 5.819 1.00 93.12 99 LEU A CA 1
ATOM 807 C C . LEU A 1 99 ? -7.459 -5.071 6.551 1.00 93.12 99 LEU A C 1
ATOM 809 O O . LEU A 1 99 ? -6.769 -5.899 5.968 1.00 93.12 99 LEU A O 1
ATOM 813 N N . TYR A 1 100 ? -7.254 -4.745 7.832 1.00 90.75 100 TYR A N 1
ATOM 814 C CA . TYR A 1 100 ? -6.239 -5.428 8.639 1.00 90.75 100 TYR A CA 1
ATOM 815 C C . TYR A 1 100 ? -6.500 -6.940 8.742 1.00 90.75 100 TYR A C 1
ATOM 817 O O . TYR A 1 100 ? -5.562 -7.709 8.910 1.00 90.75 100 TYR A O 1
ATOM 825 N N . LYS A 1 101 ? -7.751 -7.382 8.552 1.00 89.81 101 LYS A N 1
ATOM 826 C CA . LYS A 1 101 ? -8.117 -8.806 8.466 1.00 89.81 101 LYS A CA 1
ATOM 827 C C . LYS A 1 101 ? -7.687 -9.496 7.162 1.00 89.81 101 LYS A C 1
ATOM 829 O O . LYS A 1 101 ? -7.657 -10.717 7.120 1.00 89.81 101 LYS A O 1
ATOM 834 N N . GLU A 1 102 ? -7.395 -8.739 6.101 1.00 90.50 102 GLU A N 1
ATOM 835 C CA . GLU A 1 102 ? -6.907 -9.270 4.814 1.00 90.50 102 GLU A CA 1
ATOM 836 C C . GLU A 1 102 ? -5.369 -9.378 4.778 1.00 90.50 102 GLU A C 1
ATOM 838 O O . GLU A 1 102 ? -4.798 -9.832 3.788 1.00 90.50 102 GLU A O 1
ATOM 843 N N . ILE A 1 103 ? -4.687 -8.964 5.850 1.00 91.75 103 ILE A N 1
ATOM 844 C CA . ILE A 1 103 ? -3.228 -8.961 5.934 1.00 91.75 103 ILE A CA 1
ATOM 845 C C . ILE A 1 103 ? -2.673 -10.368 6.138 1.00 91.75 103 ILE A C 1
ATOM 847 O O . ILE A 1 103 ? -3.091 -11.100 7.034 1.00 91.75 103 ILE A O 1
ATOM 851 N N . GLN A 1 104 ? -1.658 -10.710 5.346 1.00 90.50 104 GLN A N 1
ATOM 852 C CA . GLN A 1 104 ? -0.934 -11.974 5.426 1.00 90.50 104 GLN A CA 1
ATOM 853 C C . GLN A 1 104 ? 0.382 -11.775 6.189 1.00 90.50 104 GLN A C 1
ATOM 855 O O . GLN A 1 104 ? 1.245 -11.013 5.757 1.00 90.50 104 GLN A O 1
ATOM 860 N N . LYS A 1 105 ? 0.562 -12.480 7.316 1.00 88.81 105 LYS A N 1
ATOM 861 C CA . LYS A 1 105 ? 1.810 -12.428 8.106 1.00 88.81 105 LYS A CA 1
ATOM 862 C C . LYS A 1 105 ? 3.008 -13.009 7.342 1.00 88.81 105 LYS A C 1
ATOM 864 O O . LYS A 1 105 ? 4.110 -12.474 7.420 1.00 88.81 105 LYS A O 1
ATOM 869 N N . ASP A 1 106 ? 2.772 -14.039 6.532 1.00 86.25 106 ASP A N 1
ATOM 870 C CA . ASP A 1 106 ? 3.768 -14.666 5.651 1.00 86.25 106 ASP A CA 1
ATOM 871 C C . ASP A 1 106 ? 3.923 -13.938 4.305 1.00 86.25 106 ASP A C 1
ATOM 873 O O . ASP A 1 106 ? 4.263 -14.539 3.281 1.00 86.25 106 ASP A O 1
ATOM 877 N N . TRP A 1 107 ? 3.636 -12.633 4.269 1.00 88.81 107 TRP A N 1
ATOM 878 C CA . TRP A 1 107 ? 3.804 -11.854 3.055 1.00 88.81 107 TRP A CA 1
ATOM 879 C C . TRP A 1 107 ? 5.291 -11.767 2.677 1.00 88.81 107 TRP A C 1
ATOM 881 O O . TRP A 1 107 ? 6.112 -11.304 3.470 1.00 88.81 107 TRP A O 1
ATOM 891 N N . PRO A 1 108 ? 5.660 -12.141 1.444 1.00 84.50 108 PRO A N 1
ATOM 892 C CA . PRO A 1 108 ? 7.061 -12.231 1.034 1.00 84.50 108 PRO A CA 1
ATOM 893 C C . PRO A 1 108 ? 7.794 -10.887 0.952 1.00 84.50 108 PRO A C 1
ATOM 895 O O . PRO A 1 108 ? 9.014 -10.864 0.852 1.00 84.50 108 PRO A O 1
ATOM 898 N N . GLY A 1 109 ? 7.065 -9.768 0.967 1.00 84.88 109 GLY A N 1
ATOM 899 C CA . GLY A 1 109 ? 7.649 -8.428 1.020 1.00 84.88 109 GLY A CA 1
ATOM 900 C C . GLY A 1 109 ? 7.984 -7.939 2.432 1.00 84.88 109 GLY A C 1
ATOM 901 O O . GLY A 1 109 ? 8.473 -6.820 2.553 1.00 84.88 109 GLY A O 1
ATOM 902 N N . TYR A 1 110 ? 7.695 -8.720 3.478 1.00 90.44 110 TYR A N 1
ATOM 903 C CA . TYR A 1 110 ? 7.990 -8.349 4.860 1.00 90.44 110 TYR A CA 1
ATOM 904 C C . TYR A 1 110 ? 9.327 -8.916 5.323 1.00 90.44 110 TYR A C 1
ATOM 906 O O . TYR A 1 110 ? 9.553 -10.127 5.299 1.00 90.44 110 TYR A O 1
ATOM 914 N N . SER A 1 111 ? 10.187 -8.022 5.804 1.00 90.00 111 SER A N 1
ATOM 915 C CA . SER A 1 111 ? 11.326 -8.385 6.640 1.00 90.00 111 SER A CA 1
ATOM 916 C C . SER A 1 111 ? 10.847 -8.923 7.991 1.00 90.00 111 SER A C 1
ATOM 918 O O . SER A 1 111 ? 9.730 -8.641 8.420 1.00 90.00 111 SER A O 1
ATOM 920 N N . GLU A 1 112 ? 11.706 -9.637 8.713 1.00 90.56 112 GLU A N 1
ATOM 921 C CA . GLU A 1 112 ? 11.427 -10.075 10.087 1.00 90.56 112 GLU A CA 1
ATOM 922 C C . GLU A 1 112 ? 11.029 -8.894 10.994 1.00 90.56 112 GLU A C 1
ATOM 924 O O . GLU A 1 112 ? 10.073 -8.968 11.762 1.00 90.56 112 GLU A O 1
ATOM 929 N N . VAL A 1 113 ? 11.693 -7.749 10.811 1.00 92.88 113 VAL A N 1
ATOM 930 C CA . VAL A 1 113 ? 11.377 -6.496 11.515 1.00 92.88 113 VAL A CA 1
ATOM 931 C C . VAL A 1 113 ? 9.988 -5.968 11.137 1.00 92.88 113 VAL A C 1
ATOM 933 O O . VAL A 1 113 ? 9.245 -5.479 11.993 1.00 92.88 113 VAL A O 1
ATOM 936 N N . ASP A 1 114 ? 9.611 -6.086 9.862 1.00 92.88 114 ASP A N 1
ATOM 937 C CA . ASP A 1 114 ? 8.290 -5.669 9.390 1.00 92.88 114 ASP A CA 1
ATOM 938 C C . ASP A 1 114 ? 7.203 -6.574 9.975 1.00 92.88 114 ASP A C 1
ATOM 940 O O . ASP A 1 114 ? 6.160 -6.075 10.388 1.00 92.88 114 ASP A O 1
ATOM 944 N N . LYS A 1 115 ? 7.454 -7.886 10.074 1.00 92.81 115 LYS A N 1
ATOM 945 C CA . LYS A 1 115 ? 6.521 -8.849 10.677 1.00 92.81 115 LYS A CA 1
ATOM 946 C C . LYS A 1 115 ? 6.263 -8.544 12.151 1.00 92.81 115 LYS A C 1
ATOM 948 O O . LYS A 1 115 ? 5.106 -8.513 12.562 1.00 92.81 115 LYS A O 1
ATOM 953 N N . GLN A 1 116 ? 7.310 -8.255 12.925 1.00 93.75 116 GLN A N 1
ATOM 954 C CA . GLN A 1 116 ? 7.163 -7.847 14.329 1.00 93.75 116 GLN A CA 1
ATOM 955 C C . GLN A 1 116 ? 6.382 -6.533 14.459 1.00 93.75 116 GLN A C 1
ATOM 957 O O . GLN A 1 116 ? 5.464 -6.418 15.272 1.00 93.75 116 GLN A O 1
ATOM 962 N N . SER A 1 117 ? 6.700 -5.547 13.614 1.00 93.44 117 SER A N 1
ATOM 963 C CA . SER A 1 117 ? 5.986 -4.265 13.587 1.00 93.44 117 SER A CA 1
ATOM 964 C C . SER A 1 117 ? 4.507 -4.456 13.251 1.00 93.44 117 SER A C 1
ATOM 966 O O . SER A 1 117 ? 3.631 -3.873 13.888 1.00 93.44 117 SER A O 1
ATOM 968 N N . LEU A 1 118 ? 4.220 -5.305 12.268 1.00 93.06 118 LEU A N 1
ATOM 969 C CA . LEU A 1 118 ? 2.870 -5.629 11.848 1.00 93.06 118 LEU A CA 1
ATOM 970 C C . LEU A 1 118 ? 2.078 -6.312 12.958 1.00 93.06 118 LEU A C 1
ATOM 972 O O . LEU A 1 118 ? 0.915 -5.977 13.157 1.00 93.06 118 LEU A O 1
ATOM 976 N N . GLU A 1 119 ? 2.693 -7.230 13.697 1.00 92.69 119 GLU A N 1
ATOM 977 C CA . GLU A 1 119 ? 2.046 -7.887 14.828 1.00 92.69 119 GLU A CA 1
ATOM 978 C C . GLU A 1 119 ? 1.618 -6.880 15.902 1.00 92.69 119 GLU A C 1
ATOM 980 O O . GLU A 1 119 ? 0.459 -6.888 16.315 1.00 92.69 119 GLU A O 1
ATOM 985 N N . LEU A 1 120 ? 2.492 -5.934 16.263 1.00 92.50 120 LEU A N 1
ATOM 986 C CA . LEU A 1 120 ? 2.154 -4.851 17.194 1.00 92.50 120 LEU A CA 1
ATOM 987 C C . LEU A 1 120 ? 1.010 -3.965 16.676 1.00 92.50 120 LEU A C 1
ATOM 989 O O . LEU A 1 120 ? 0.122 -3.573 17.440 1.00 92.50 120 LEU A O 1
ATOM 993 N N . ILE A 1 121 ? 1.018 -3.640 15.378 1.00 91.75 121 ILE A N 1
ATOM 994 C CA . ILE A 1 121 ? -0.035 -2.838 14.741 1.00 91.75 121 ILE A CA 1
ATOM 995 C C . ILE A 1 121 ? -1.369 -3.589 14.766 1.00 91.75 121 ILE A C 1
ATOM 997 O O . ILE A 1 121 ? -2.388 -2.993 15.117 1.00 91.75 121 ILE A O 1
ATOM 1001 N N . LEU A 1 122 ? -1.367 -4.877 14.414 1.00 90.19 122 LEU A N 1
ATOM 1002 C CA . LEU A 1 122 ? -2.561 -5.718 14.380 1.00 90.19 122 LEU A CA 1
ATOM 1003 C C . LEU A 1 122 ? -3.179 -5.877 15.770 1.00 90.19 122 LEU A C 1
ATOM 1005 O O . LEU A 1 122 ? -4.392 -5.707 15.889 1.00 90.19 122 LEU A O 1
ATOM 1009 N N . SER A 1 123 ? -2.368 -6.111 16.809 1.00 88.88 123 SER A N 1
ATOM 1010 C CA . SER A 1 123 ? -2.845 -6.182 18.197 1.00 88.88 123 SER A CA 1
ATOM 1011 C C . SER A 1 123 ? -3.546 -4.883 18.599 1.00 88.88 123 SER A C 1
ATOM 1013 O O . SER A 1 123 ? -4.745 -4.884 18.876 1.00 88.88 123 SER A O 1
ATOM 1015 N N . ARG A 1 124 ? -2.865 -3.736 18.443 1.00 88.00 124 ARG A N 1
ATOM 1016 C CA . ARG A 1 124 ? -3.432 -2.418 18.776 1.00 88.00 124 ARG A CA 1
ATOM 1017 C C . ARG A 1 124 ? -4.713 -2.109 17.996 1.00 88.00 124 ARG A C 1
ATOM 1019 O O . ARG A 1 124 ? -5.647 -1.510 18.532 1.00 88.00 124 ARG A O 1
ATOM 1026 N N . LYS A 1 125 ? -4.746 -2.439 16.702 1.00 83.88 125 LYS A N 1
ATOM 1027 C CA . LYS A 1 125 ? -5.883 -2.141 15.821 1.00 83.88 125 LYS A CA 1
ATOM 1028 C C . LYS A 1 125 ? -7.100 -2.999 16.128 1.00 83.88 125 LYS A C 1
ATOM 1030 O O . LYS A 1 125 ? -8.216 -2.482 16.078 1.00 83.88 125 LYS A O 1
ATOM 1035 N N . LEU A 1 126 ? -6.894 -4.269 16.467 1.00 71.81 126 LEU A N 1
ATOM 1036 C CA . LEU A 1 126 ? -7.977 -5.170 16.835 1.00 71.81 126 LEU A CA 1
ATOM 1037 C C . LEU A 1 126 ? -8.585 -4.778 18.190 1.00 71.81 126 LEU A C 1
ATOM 1039 O O . LEU A 1 126 ? -9.806 -4.708 18.304 1.00 71.81 126 LEU A O 1
ATOM 1043 N N . GLU A 1 127 ? -7.752 -4.412 19.166 1.00 67.12 127 GLU A N 1
ATOM 1044 C CA . GLU A 1 127 ? -8.192 -3.953 20.492 1.00 67.12 127 GLU A CA 1
ATOM 1045 C C . GLU A 1 127 ? -8.938 -2.608 20.425 1.00 67.12 127 GLU A C 1
ATOM 1047 O O . GLU A 1 127 ? -9.998 -2.431 21.029 1.00 67.12 127 GLU A O 1
ATOM 1052 N N . SER A 1 128 ? -8.447 -1.660 19.619 1.00 61.41 128 SER A N 1
ATOM 1053 C CA . SER A 1 128 ? -9.105 -0.359 19.436 1.00 61.41 128 SER A CA 1
ATOM 1054 C C . SER A 1 128 ? -10.452 -0.454 18.715 1.00 61.41 128 SER A C 1
ATOM 1056 O O . SER A 1 128 ? -11.290 0.428 18.882 1.00 61.41 128 SER A O 1
ATOM 1058 N N . SER A 1 129 ? -10.692 -1.495 17.915 1.00 56.41 129 SER A N 1
ATOM 1059 C CA . SER A 1 129 ? -11.998 -1.690 17.276 1.00 56.41 129 SER A CA 1
ATOM 1060 C C . SER A 1 129 ? -13.057 -2.225 18.249 1.00 56.41 129 SER A C 1
ATOM 1062 O O . SER A 1 129 ? -14.242 -2.160 17.931 1.00 56.41 129 SER A O 1
ATOM 1064 N N . GLN A 1 130 ? -12.652 -2.744 19.414 1.00 52.19 130 GLN A N 1
ATOM 1065 C CA . GLN A 1 130 ? -13.551 -3.282 20.441 1.00 52.19 130 GLN A CA 1
ATOM 1066 C C . GLN A 1 130 ? -13.910 -2.249 21.522 1.00 52.19 130 GLN A C 1
ATOM 1068 O O . GLN A 1 130 ? -14.941 -2.383 22.177 1.00 52.19 130 GLN A O 1
ATOM 1073 N N . ASN A 1 131 ? -13.115 -1.185 21.685 1.00 43.50 131 ASN A N 1
ATOM 1074 C CA . ASN A 1 131 ? -13.321 -0.193 22.747 1.00 43.50 131 ASN A CA 1
ATOM 1075 C C . ASN A 1 131 ? -14.181 1.022 22.346 1.00 43.50 131 ASN A C 1
ATOM 1077 O O . ASN A 1 131 ? -14.599 1.782 23.218 1.00 43.50 131 ASN A O 1
ATOM 1081 N N . ALA A 1 132 ? -14.531 1.178 21.064 1.00 42.62 132 ALA A N 1
ATOM 1082 C CA . ALA A 1 132 ? -15.365 2.291 20.598 1.00 42.62 132 ALA A CA 1
ATOM 1083 C C . ALA A 1 132 ? -16.849 2.203 21.028 1.00 42.62 132 ALA A C 1
ATOM 1085 O O . ALA A 1 132 ? -17.623 3.102 20.709 1.00 42.62 132 ALA A O 1
ATOM 1086 N N . THR A 1 133 ? -17.247 1.165 21.776 1.00 39.62 133 THR A N 1
ATOM 1087 C CA . THR A 1 133 ? -18.613 1.020 22.320 1.00 39.62 133 THR A CA 1
ATOM 1088 C C . THR A 1 133 ? -18.708 1.123 23.845 1.00 39.62 133 THR A C 1
ATOM 1090 O O . THR A 1 133 ? -19.815 1.069 24.370 1.00 39.62 133 THR A O 1
ATOM 1093 N N . SER A 1 134 ? -17.600 1.336 24.565 1.00 41.03 134 SER A N 1
ATOM 1094 C CA . SER A 1 134 ? -17.624 1.440 26.033 1.00 41.03 134 SER A CA 1
ATOM 1095 C C . SER A 1 134 ? -16.681 2.525 26.544 1.00 41.03 134 SER A C 1
ATOM 1097 O O . SER A 1 134 ? -15.667 2.232 27.163 1.00 41.03 134 SER A O 1
ATOM 1099 N N . SER A 1 135 ? -17.009 3.793 26.298 1.00 42.66 135 SER A N 1
ATOM 1100 C CA . SER A 1 135 ? -16.548 4.882 27.171 1.00 42.66 135 SER A CA 1
ATOM 1101 C C . SER A 1 135 ? -17.471 6.099 27.079 1.00 42.66 135 SER A C 1
ATOM 1103 O O . SER A 1 135 ? -17.031 7.228 26.875 1.00 42.66 135 SER A O 1
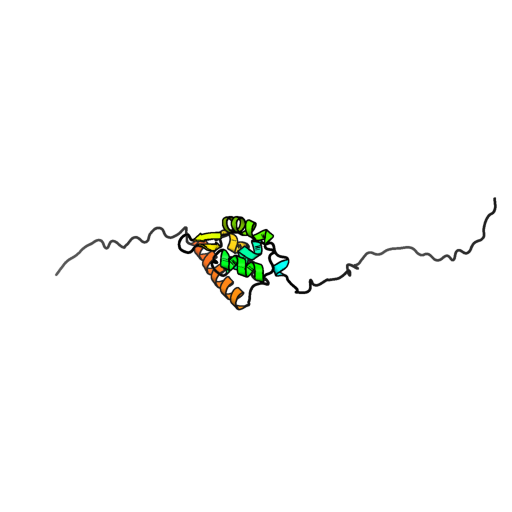ATOM 1105 N N . SER A 1 136 ? -18.773 5.868 27.246 1.00 49.12 136 SER A N 1
ATOM 1106 C CA . SER A 1 136 ? -19.613 6.863 27.912 1.00 49.12 136 SER A CA 1
ATOM 1107 C C . SER A 1 136 ? -19.396 6.712 29.417 1.00 49.12 136 SER A C 1
ATOM 1109 O O . SER A 1 136 ? -19.362 5.593 29.921 1.00 49.12 136 SER A O 1
ATOM 1111 N N . ASN A 1 137 ? -19.317 7.841 30.118 1.00 50.50 137 ASN A N 1
ATOM 1112 C CA . ASN A 1 137 ? -19.313 7.966 31.577 1.00 50.50 137 ASN A CA 1
ATOM 1113 C C . ASN A 1 137 ? -17.954 7.912 32.301 1.00 50.50 137 ASN A C 1
ATOM 1115 O O . ASN A 1 137 ? -17.734 7.103 33.196 1.00 50.50 137 ASN A O 1
ATOM 1119 N N . ALA A 1 138 ? -17.094 8.894 32.027 1.00 44.62 138 ALA A N 1
ATOM 1120 C CA . ALA A 1 138 ? -16.294 9.486 33.099 1.00 44.62 138 ALA A CA 1
ATOM 1121 C C . ALA A 1 138 ? -17.027 10.744 33.599 1.00 44.62 138 ALA A C 1
ATOM 1123 O O . ALA A 1 138 ? -16.722 11.865 33.193 1.00 44.62 138 ALA A O 1
ATOM 1124 N N . GLN A 1 139 ? -18.058 10.549 34.429 1.00 51.75 139 GLN A N 1
ATOM 1125 C CA . GLN A 1 139 ? -18.564 11.626 35.283 1.00 51.75 139 GLN A CA 1
ATOM 1126 C C . GLN A 1 139 ? -17.428 12.070 36.219 1.00 51.75 139 GLN A C 1
ATOM 1128 O O . GLN A 1 139 ? -16.797 11.207 36.834 1.00 51.75 139 GLN A O 1
ATOM 1133 N N . PRO A 1 140 ? -17.173 13.377 36.394 1.00 57.88 140 PRO A N 1
ATOM 1134 C CA . PRO A 1 140 ? -16.389 13.828 37.533 1.00 57.88 140 PRO A CA 1
ATOM 1135 C C . PRO A 1 140 ? -17.178 13.516 38.819 1.00 57.88 140 PRO A C 1
ATOM 1137 O O . PRO A 1 140 ? -18.396 13.734 38.844 1.00 57.88 140 PRO A O 1
ATOM 1140 N N . PRO A 1 141 ? -16.544 13.007 39.891 1.00 54.69 141 PRO A N 1
ATOM 1141 C CA . PRO A 1 141 ? -17.226 12.862 41.165 1.00 54.69 141 PRO A CA 1
ATOM 1142 C C . PRO A 1 141 ? -17.567 14.259 41.691 1.00 54.69 141 PRO A C 1
ATOM 1144 O O . PRO A 1 141 ? -16.699 15.034 42.086 1.00 54.69 141 PRO A O 1
ATOM 1147 N N . VAL A 1 142 ? -18.858 14.579 41.681 1.00 50.50 142 VAL A N 1
ATOM 1148 C CA . VAL A 1 142 ? -19.425 15.665 42.474 1.00 50.50 142 VAL A CA 1
ATOM 1149 C C . VAL A 1 142 ? -19.290 15.278 43.947 1.00 50.50 142 VAL A C 1
ATOM 1151 O O . VAL A 1 142 ? -20.025 14.434 44.450 1.00 50.50 142 VAL A O 1
ATOM 1154 N N . THR A 1 143 ? -18.329 15.858 44.664 1.00 46.38 143 THR A N 1
ATOM 1155 C CA . THR A 1 143 ? -18.293 15.745 46.126 1.00 46.38 143 THR A CA 1
ATOM 1156 C C . THR A 1 143 ? -19.325 16.702 46.711 1.00 46.38 143 THR A C 1
ATOM 1158 O O . THR A 1 143 ? -19.088 17.900 46.871 1.00 46.38 143 THR A O 1
ATOM 1161 N N . LEU A 1 144 ? -20.504 16.150 46.981 1.00 47.28 144 LEU A N 1
ATOM 1162 C CA . LEU A 1 144 ? -21.600 16.764 47.713 1.00 47.28 144 LEU A CA 1
ATOM 1163 C C . LEU A 1 144 ? -21.315 16.690 49.229 1.00 47.28 144 LEU A C 1
ATOM 1165 O O . LEU A 1 144 ? -21.343 15.615 49.806 1.00 47.28 144 LEU A O 1
ATOM 1169 N N . ASN A 1 145 ? -21.035 17.865 49.798 1.00 53.88 145 ASN A N 1
ATOM 1170 C CA . ASN A 1 145 ? -21.331 18.396 51.141 1.00 53.88 145 ASN A CA 1
ATOM 1171 C C . ASN A 1 145 ? -21.053 17.619 52.463 1.00 53.88 145 ASN A C 1
ATOM 1173 O O . ASN A 1 145 ? -21.366 16.452 52.643 1.00 53.88 145 ASN A O 1
ATOM 1177 N N . LYS A 1 146 ? -20.660 18.431 53.469 1.00 53.22 146 LYS A N 1
ATOM 1178 C CA . LYS A 1 146 ? -21.342 18.649 54.773 1.00 53.22 146 LYS A CA 1
ATOM 1179 C C . LYS A 1 146 ? -20.500 18.341 56.025 1.00 53.22 146 LYS A C 1
ATOM 1181 O O . LYS A 1 146 ? -20.182 17.194 56.296 1.00 53.22 146 LYS A O 1
ATOM 1186 N N . GLY A 1 147 ? -20.298 19.376 56.853 1.00 40.00 147 GLY A N 1
ATOM 1187 C CA . GLY A 1 147 ? -20.187 19.225 58.312 1.00 40.00 147 GLY A CA 1
ATOM 1188 C C . GLY A 1 147 ? -18.970 19.863 58.989 1.00 40.00 147 GLY A C 1
ATOM 1189 O O . GLY A 1 147 ? -17.917 19.249 59.071 1.00 40.00 147 GLY A O 1
ATOM 1190 N N . ALA A 1 148 ? -19.173 21.050 59.574 1.00 49.34 148 ALA A N 1
ATOM 1191 C CA . ALA A 1 148 ? -18.604 21.431 60.882 1.00 49.34 148 ALA A CA 1
ATOM 1192 C C . ALA A 1 148 ? -18.967 20.356 61.954 1.00 49.34 148 ALA A C 1
ATOM 1194 O O . ALA A 1 148 ? -19.854 19.553 61.643 1.00 49.34 148 ALA A O 1
ATOM 1195 N N . PRO A 1 149 ? -18.436 20.324 63.203 1.00 62.97 149 PRO A N 1
ATOM 1196 C CA . PRO A 1 149 ? -17.822 21.419 63.978 1.00 62.97 149 PRO A CA 1
ATOM 1197 C C . PRO A 1 149 ? -16.584 21.031 64.831 1.00 62.97 149 PRO A C 1
ATOM 1199 O O . PRO A 1 149 ? -16.306 19.856 65.046 1.00 62.97 149 PRO A O 1
ATOM 1202 N N . SER A 1 150 ? -15.862 22.023 65.363 1.00 46.94 150 SER A N 1
ATOM 1203 C CA . SER A 1 150 ? -15.697 22.286 66.810 1.00 46.94 150 SER A CA 1
ATOM 1204 C C . SER A 1 150 ? -14.715 23.427 67.048 1.00 46.94 150 SER A C 1
ATOM 1206 O O . SER A 1 150 ? -13.794 23.600 66.222 1.00 46.94 150 SER A O 1
#

Organism: NCBI:txid1109041